Protein AF-A0A0E9QBS5-F1 (afdb_monomer_lite)

InterPro domains:
  IPR005798 Cytochrome b/b6, C-terminal [PF00032] (24-94)
  IPR005798 Cytochrome b/b6, C-terminal [PS51003] (1-85)
  IPR027387 Cytochrome b/b6-like domain superfamily [G3DSA:1.20.810.10] (1-126)
  IPR036150 Cytochrome b/b6, C-terminal domain superfamily [SSF81648] (4-94)

Radius of gyration: 19.48 Å; chains: 1; bounding box: 53×37×56 Å

Organism: Anguilla anguilla (NCBI:txid7936)

Sequence (136 aa):
MLTALTMLALFYPNLLGDPDNFTPANPIVTPPHIKPEWYFLFAYAILRSIPNKLGGVLALLSSILVLIVVPILHTSKQRGLTFRPSLPTTILNFSSRYTSTNMNRRNTSRTSVHYHRPSSISTLFFPIPSAKPLVG

Structure (mmCIF, N/CA/C/O backbone):
data_AF-A0A0E9QBS5-F1
#
_entry.id   AF-A0A0E9QBS5-F1
#
loop_
_atom_site.group_PDB
_atom_site.id
_atom_site.type_symbol
_atom_site.label_atom_id
_atom_site.label_alt_id
_atom_site.label_comp_id
_atom_site.label_asym_id
_atom_site.label_entity_id
_atom_site.label_seq_id
_atom_site.pdbx_PDB_ins_code
_atom_site.Cartn_x
_atom_site.Cartn_y
_atom_site.Cartn_z
_atom_site.occupancy
_atom_site.B_iso_or_equiv
_atom_site.auth_seq_id
_atom_site.auth_comp_id
_atom_site.auth_asym_id
_atom_site.auth_atom_id
_atom_site.pdbx_PDB_model_num
ATOM 1 N N . MET A 1 1 ? 17.157 -3.392 13.776 1.00 75.50 1 MET A N 1
ATOM 2 C CA . MET A 1 1 ? 16.594 -3.020 12.456 1.00 75.50 1 MET A CA 1
ATOM 3 C C . MET A 1 1 ? 17.642 -2.435 11.524 1.00 75.50 1 MET A C 1
ATOM 5 O O . MET A 1 1 ? 17.739 -2.925 10.411 1.00 75.50 1 MET A O 1
ATOM 9 N N . LEU A 1 2 ? 18.447 -1.456 11.955 1.00 88.00 2 LEU A N 1
ATOM 10 C CA . LEU A 1 2 ? 19.442 -0.818 11.081 1.00 88.00 2 LEU A CA 1
ATOM 11 C C . LEU A 1 2 ? 20.447 -1.813 10.470 1.00 88.00 2 LEU A C 1
ATOM 13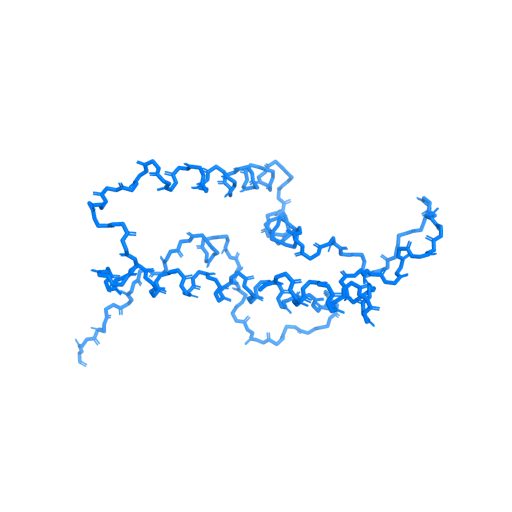 O O . LEU A 1 2 ? 20.673 -1.787 9.269 1.00 88.00 2 LEU A O 1
ATOM 17 N N . THR A 1 3 ? 20.941 -2.761 11.269 1.00 90.81 3 THR A N 1
ATOM 18 C CA . THR A 1 3 ? 21.855 -3.826 10.821 1.00 90.81 3 THR A CA 1
ATOM 19 C C . THR A 1 3 ? 21.271 -4.724 9.726 1.00 90.81 3 THR A C 1
ATOM 21 O O . THR A 1 3 ? 21.988 -5.164 8.837 1.00 90.81 3 THR A O 1
ATOM 24 N N . ALA A 1 4 ? 19.962 -4.984 9.748 1.00 89.31 4 ALA A N 1
ATOM 25 C CA . ALA A 1 4 ? 19.303 -5.785 8.719 1.00 89.31 4 ALA A CA 1
ATOM 26 C C . ALA A 1 4 ? 19.174 -5.013 7.395 1.00 89.31 4 ALA A C 1
ATOM 28 O O . ALA A 1 4 ? 19.395 -5.585 6.331 1.00 89.31 4 ALA A O 1
ATOM 29 N N . LEU A 1 5 ? 18.870 -3.710 7.456 1.00 88.75 5 LEU A N 1
ATOM 30 C CA . LEU A 1 5 ? 18.816 -2.856 6.265 1.00 88.75 5 LEU A CA 1
ATOM 31 C C . LEU A 1 5 ? 20.197 -2.711 5.618 1.00 88.75 5 LEU A C 1
ATOM 33 O O . LEU A 1 5 ? 20.301 -2.794 4.398 1.00 88.75 5 LEU A O 1
ATOM 37 N N . THR A 1 6 ? 21.257 -2.544 6.415 1.00 91.44 6 THR A N 1
ATOM 38 C CA . THR A 1 6 ? 22.626 -2.452 5.886 1.00 91.44 6 THR A CA 1
ATOM 39 C C . THR A 1 6 ? 23.073 -3.763 5.245 1.00 91.44 6 THR A C 1
ATOM 41 O O . THR A 1 6 ? 23.688 -3.739 4.185 1.00 91.44 6 THR A O 1
ATOM 44 N N . MET A 1 7 ? 22.719 -4.911 5.833 1.00 93.06 7 MET A N 1
ATOM 45 C CA . MET A 1 7 ? 22.993 -6.220 5.228 1.00 93.06 7 MET A CA 1
ATOM 46 C C . MET A 1 7 ? 22.265 -6.389 3.888 1.00 93.06 7 MET A C 1
ATOM 48 O O . MET A 1 7 ? 22.872 -6.818 2.912 1.00 93.06 7 MET A O 1
ATOM 52 N N . LEU A 1 8 ? 20.987 -6.007 3.810 1.00 90.44 8 LEU A N 1
ATOM 53 C CA . LEU A 1 8 ? 20.220 -6.059 2.563 1.00 90.44 8 LEU A CA 1
ATOM 54 C C . LEU A 1 8 ? 20.829 -5.156 1.480 1.00 90.44 8 LEU A C 1
ATOM 56 O O . LEU A 1 8 ? 21.015 -5.603 0.354 1.00 90.44 8 LEU A O 1
ATOM 60 N N . ALA A 1 9 ? 21.179 -3.916 1.829 1.00 89.38 9 ALA A N 1
ATOM 61 C CA . ALA A 1 9 ? 21.739 -2.952 0.886 1.00 89.38 9 ALA A CA 1
ATOM 62 C C . ALA A 1 9 ? 23.111 -3.378 0.333 1.00 89.38 9 ALA A C 1
ATOM 64 O O . ALA A 1 9 ? 23.397 -3.125 -0.834 1.00 89.38 9 ALA A O 1
ATOM 65 N N . LEU A 1 10 ? 23.948 -4.023 1.153 1.00 92.25 10 LEU A N 1
ATOM 66 C CA . LEU A 1 10 ? 25.307 -4.411 0.765 1.00 92.25 10 LEU A CA 1
ATOM 67 C C . LEU A 1 10 ? 25.370 -5.775 0.066 1.00 92.25 10 LEU A C 1
ATOM 69 O O . LEU A 1 10 ? 26.101 -5.919 -0.909 1.00 92.25 10 LEU A O 1
ATOM 73 N N . PHE A 1 11 ? 24.621 -6.772 0.544 1.00 91.38 11 PHE A N 1
ATOM 74 C CA . PHE A 1 11 ? 24.693 -8.135 0.003 1.00 91.38 11 PHE A CA 1
ATOM 75 C C . PHE A 1 11 ? 23.659 -8.411 -1.095 1.00 91.38 11 PHE A C 1
ATOM 77 O O . PHE A 1 11 ? 23.916 -9.228 -1.975 1.00 91.38 11 PHE A O 1
ATOM 84 N N . TYR A 1 12 ? 22.500 -7.744 -1.069 1.00 89.81 12 TYR A N 1
ATOM 85 C CA . TYR A 1 12 ? 21.387 -8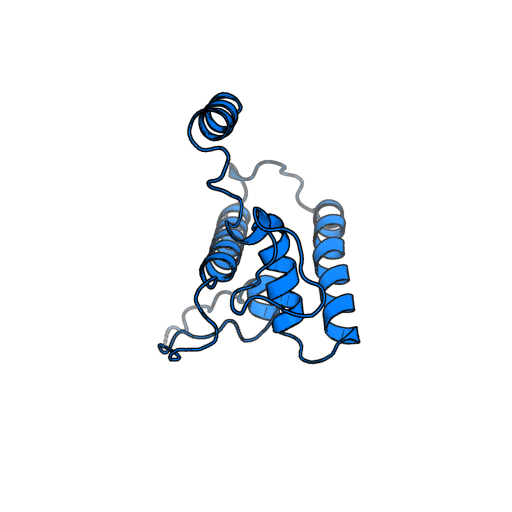.020 -1.984 1.00 89.81 12 TYR A CA 1
ATOM 86 C C . TYR A 1 12 ? 20.629 -6.741 -2.401 1.00 89.81 12 TYR A C 1
ATOM 88 O O . TYR A 1 12 ? 19.415 -6.645 -2.184 1.00 89.81 12 TYR A O 1
ATOM 96 N N . PRO A 1 13 ? 21.299 -5.762 -3.043 1.00 86.12 13 PRO A N 1
ATOM 97 C CA . PRO A 1 13 ? 20.701 -4.457 -3.352 1.00 86.12 13 PRO A CA 1
ATOM 98 C C . PRO A 1 13 ? 19.475 -4.550 -4.273 1.00 86.12 13 PRO A C 1
ATOM 100 O O . PRO A 1 13 ? 18.532 -3.777 -4.136 1.00 86.12 13 PRO A O 1
ATOM 103 N N . ASN A 1 14 ? 19.451 -5.536 -5.174 1.00 87.94 14 ASN A N 1
ATOM 104 C CA . ASN A 1 14 ? 18.408 -5.679 -6.194 1.00 87.94 14 ASN A CA 1
ATOM 105 C C . ASN A 1 14 ? 17.279 -6.639 -5.794 1.00 87.94 14 ASN A C 1
ATOM 107 O O . ASN A 1 14 ? 16.392 -6.896 -6.598 1.00 87.94 14 ASN A O 1
ATOM 111 N N . LEU A 1 15 ? 17.280 -7.179 -4.569 1.00 84.94 15 LEU A N 1
ATOM 112 C CA . LEU A 1 15 ? 16.286 -8.178 -4.148 1.00 84.94 15 LEU A CA 1
ATOM 113 C C . LEU A 1 15 ? 14.854 -7.624 -4.095 1.00 84.94 15 LEU A C 1
ATOM 115 O O . LEU A 1 15 ? 13.891 -8.371 -4.262 1.00 84.94 15 LEU A O 1
ATOM 119 N N . LEU A 1 16 ? 14.713 -6.322 -3.838 1.00 83.00 16 LEU A N 1
ATOM 120 C CA . LEU A 1 16 ? 13.416 -5.648 -3.764 1.00 83.00 16 LEU A CA 1
ATOM 121 C C . LEU A 1 16 ? 12.976 -5.011 -5.090 1.00 83.00 16 LEU A C 1
ATOM 123 O O . LEU A 1 16 ? 11.804 -4.657 -5.196 1.00 83.00 16 LEU A O 1
ATOM 127 N N . GLY A 1 17 ? 13.882 -4.877 -6.063 1.00 81.12 17 GLY A N 1
ATOM 128 C CA . GLY A 1 17 ? 13.608 -4.274 -7.368 1.00 81.12 17 GLY A CA 1
ATOM 129 C C . GLY A 1 17 ? 13.234 -5.313 -8.422 1.00 81.12 17 GLY A C 1
ATOM 130 O O . GLY A 1 17 ? 13.553 -6.496 -8.293 1.00 81.12 17 GLY A O 1
ATOM 131 N N . ASP A 1 18 ? 12.557 -4.875 -9.480 1.00 83.56 18 ASP A N 1
ATOM 132 C CA . ASP A 1 18 ? 12.249 -5.734 -10.622 1.00 83.56 18 ASP A CA 1
ATOM 133 C C . ASP A 1 18 ? 13.352 -5.640 -11.699 1.00 83.56 18 ASP A C 1
ATOM 135 O O . ASP A 1 18 ? 13.820 -4.542 -12.013 1.00 83.56 18 ASP A O 1
ATOM 139 N N . PRO A 1 19 ? 13.780 -6.775 -12.289 1.00 82.06 19 PRO A N 1
ATOM 140 C CA . PRO A 1 19 ? 14.874 -6.804 -13.262 1.00 82.06 19 PRO A CA 1
ATOM 141 C C . PRO A 1 19 ? 14.556 -6.039 -14.556 1.00 82.06 19 PRO A C 1
ATOM 143 O O . PRO A 1 19 ? 15.469 -5.540 -15.213 1.00 82.06 19 PRO A O 1
ATOM 146 N N . ASP A 1 20 ? 13.273 -5.891 -14.896 1.00 80.69 20 ASP A N 1
ATOM 147 C CA . ASP A 1 20 ? 12.818 -5.165 -16.088 1.00 80.69 20 ASP A CA 1
ATOM 148 C C . ASP A 1 20 ? 13.211 -3.671 -16.046 1.00 80.69 20 ASP A C 1
ATOM 150 O O . ASP A 1 20 ? 13.420 -3.056 -17.094 1.00 80.69 20 ASP A O 1
ATOM 154 N N . ASN A 1 21 ? 13.415 -3.104 -14.848 1.00 85.00 21 ASN A N 1
ATOM 155 C CA . ASN A 1 21 ? 13.803 -1.702 -14.653 1.00 85.00 21 ASN A CA 1
ATOM 156 C C . ASN A 1 21 ? 15.261 -1.399 -15.054 1.00 85.00 21 ASN A C 1
ATOM 158 O O . ASN A 1 21 ? 15.633 -0.229 -15.131 1.00 85.00 21 ASN A O 1
ATOM 162 N N . PHE A 1 22 ? 16.095 -2.417 -15.308 1.00 85.06 22 PHE A N 1
ATOM 163 C CA . PHE A 1 22 ? 17.476 -2.219 -15.775 1.00 85.06 22 PHE A CA 1
ATOM 164 C C . PHE A 1 22 ? 17.583 -2.023 -17.293 1.00 85.06 22 PHE A C 1
ATOM 166 O O . PHE A 1 22 ? 18.664 -1.720 -17.798 1.00 85.06 22 PHE A O 1
ATOM 173 N N . THR A 1 23 ? 16.481 -2.183 -18.028 1.00 85.19 23 THR A N 1
ATOM 174 C CA . THR A 1 23 ? 16.424 -1.906 -19.467 1.00 85.19 23 THR A CA 1
ATOM 175 C C . THR A 1 23 ? 15.875 -0.499 -19.729 1.00 85.19 23 THR A C 1
ATOM 177 O O . THR A 1 23 ? 14.994 -0.044 -18.996 1.00 85.19 23 THR A O 1
ATOM 180 N N . PRO A 1 24 ? 16.377 0.232 -20.745 1.00 84.38 24 PRO A N 1
ATOM 181 C CA . PRO A 1 24 ? 15.838 1.545 -21.081 1.00 84.38 24 PRO A CA 1
ATOM 182 C C . PRO A 1 24 ? 14.372 1.428 -21.515 1.00 84.38 24 PRO A C 1
ATOM 184 O O . PRO A 1 24 ? 13.999 0.527 -22.267 1.00 84.38 24 PRO A O 1
ATOM 187 N N . ALA A 1 25 ? 13.540 2.357 -21.045 1.00 85.25 25 ALA A N 1
ATOM 188 C CA . ALA A 1 25 ? 12.105 2.326 -21.290 1.00 85.25 25 ALA A CA 1
ATOM 189 C C . ALA A 1 25 ? 11.775 2.478 -22.785 1.00 85.25 25 ALA A C 1
ATOM 191 O O . ALA A 1 25 ? 12.235 3.412 -23.444 1.00 85.25 25 ALA A O 1
ATOM 192 N N . ASN A 1 26 ? 10.918 1.593 -23.300 1.00 88.75 26 ASN A N 1
ATOM 193 C CA . ASN A 1 26 ? 10.350 1.698 -24.640 1.00 88.75 26 ASN A CA 1
ATOM 194 C C . ASN A 1 26 ? 8.877 2.146 -24.543 1.00 88.75 26 ASN A C 1
ATOM 196 O O . ASN A 1 26 ? 8.054 1.378 -24.049 1.00 88.75 26 ASN A O 1
ATOM 200 N N . PRO A 1 27 ? 8.503 3.345 -25.027 1.00 83.94 27 PRO A N 1
ATOM 201 C CA . PRO A 1 27 ? 7.131 3.846 -24.908 1.00 83.94 27 PRO A CA 1
ATOM 202 C C . PRO A 1 27 ? 6.103 3.069 -25.752 1.00 83.94 27 PRO A C 1
ATOM 204 O O . PRO A 1 27 ? 4.905 3.235 -25.541 1.00 83.94 27 PRO A O 1
ATOM 207 N N . ILE A 1 28 ? 6.545 2.234 -26.699 1.00 84.88 28 ILE A N 1
ATOM 208 C CA . ILE A 1 28 ? 5.675 1.483 -27.622 1.00 84.88 28 ILE A CA 1
ATOM 209 C C . ILE A 1 28 ? 5.404 0.057 -27.109 1.00 84.88 28 ILE A C 1
ATOM 211 O O . ILE A 1 28 ? 4.456 -0.592 -27.551 1.00 84.88 28 ILE A O 1
ATOM 215 N N . VAL A 1 29 ? 6.202 -0.443 -26.159 1.00 82.00 29 VAL A N 1
ATOM 216 C CA . VAL A 1 29 ? 6.117 -1.827 -25.674 1.00 82.00 29 VAL A CA 1
ATOM 217 C C . VAL A 1 29 ? 5.962 -1.849 -24.160 1.00 82.00 29 VAL A C 1
ATOM 219 O O . VAL A 1 29 ? 6.836 -1.403 -23.424 1.00 82.00 29 VAL A O 1
ATOM 222 N N . THR A 1 30 ? 4.864 -2.432 -23.688 1.00 82.62 30 THR A N 1
ATOM 223 C CA . THR A 1 30 ? 4.639 -2.708 -22.268 1.00 82.62 30 THR A CA 1
ATOM 224 C C . THR A 1 30 ? 5.009 -4.162 -21.950 1.00 82.62 30 THR A C 1
ATOM 226 O O . THR A 1 30 ? 4.473 -5.080 -22.576 1.00 82.62 30 THR A O 1
ATOM 229 N N . PRO A 1 31 ? 5.916 -4.420 -20.986 1.00 80.62 31 PRO A N 1
ATOM 230 C CA . PRO A 1 31 ? 6.183 -5.780 -20.530 1.00 80.62 31 PRO A CA 1
ATOM 231 C C . PRO A 1 31 ? 4.913 -6.506 -20.025 1.00 80.62 31 PRO A C 1
ATOM 233 O O . PRO A 1 31 ? 4.031 -5.895 -19.418 1.00 80.62 31 PRO A O 1
ATOM 236 N N . PRO A 1 32 ? 4.793 -7.830 -20.223 1.00 74.56 32 PRO A N 1
ATOM 237 C CA . PRO A 1 32 ? 3.585 -8.583 -19.867 1.00 74.56 32 PRO A CA 1
ATOM 238 C C . PRO A 1 32 ? 3.363 -8.765 -18.352 1.00 74.56 32 PRO A C 1
ATOM 240 O O . PRO A 1 32 ? 2.242 -9.049 -17.929 1.00 74.56 32 PRO A O 1
ATOM 243 N N . HIS A 1 33 ? 4.401 -8.608 -17.523 1.00 75.81 33 HIS A N 1
ATOM 244 C CA . HIS A 1 33 ? 4.356 -8.853 -16.073 1.00 75.81 33 HIS A CA 1
ATOM 245 C C . HIS A 1 33 ? 4.532 -7.584 -15.213 1.00 75.81 33 HIS A C 1
ATOM 247 O O . HIS A 1 33 ? 4.897 -7.690 -14.041 1.00 75.81 33 HIS A O 1
ATOM 253 N N . ILE A 1 34 ? 4.230 -6.396 -15.760 1.00 78.94 34 ILE A N 1
ATOM 254 C CA . ILE A 1 34 ? 4.356 -5.118 -15.038 1.00 78.94 34 ILE A CA 1
ATOM 255 C C . ILE A 1 34 ? 3.487 -5.130 -13.781 1.00 78.94 34 ILE A C 1
ATOM 257 O O . ILE A 1 34 ? 2.261 -5.272 -13.820 1.00 78.94 34 ILE A O 1
ATOM 261 N N . LYS A 1 35 ? 4.146 -4.914 -12.654 1.00 79.12 35 LYS A N 1
ATOM 262 C CA . LYS A 1 35 ? 3.556 -4.735 -11.334 1.00 79.12 35 LYS A CA 1
ATOM 263 C C . LYS A 1 35 ? 4.234 -3.524 -10.702 1.00 79.12 35 LYS A C 1
ATOM 265 O O . LYS A 1 35 ? 5.395 -3.260 -11.007 1.00 79.12 35 LYS A O 1
ATOM 270 N N . PRO A 1 36 ? 3.532 -2.770 -9.851 1.00 85.31 36 PRO A N 1
ATOM 271 C CA . PRO A 1 36 ? 4.183 -1.692 -9.141 1.00 85.31 36 PRO A CA 1
ATOM 272 C C . PRO A 1 36 ? 5.104 -2.258 -8.059 1.00 85.31 36 PRO A C 1
ATOM 274 O O . PRO A 1 36 ? 5.025 -3.434 -7.680 1.00 85.31 36 PRO A O 1
ATOM 277 N N . GLU A 1 37 ? 5.937 -1.372 -7.532 1.00 86.25 37 GLU A N 1
ATOM 278 C CA . GLU A 1 37 ? 6.800 -1.651 -6.396 1.00 86.25 37 GLU A CA 1
ATOM 279 C C . GLU A 1 37 ? 6.032 -2.226 -5.198 1.00 86.25 37 GLU A C 1
ATOM 281 O O . GLU A 1 37 ? 4.836 -1.980 -4.997 1.00 86.25 37 GLU A O 1
ATOM 286 N N . TRP A 1 38 ? 6.740 -2.994 -4.372 1.00 82.06 38 TRP A N 1
ATOM 287 C CA . TRP A 1 38 ? 6.161 -3.801 -3.294 1.00 82.06 38 TRP A CA 1
ATOM 288 C C . TRP A 1 38 ? 5.323 -2.990 -2.291 1.00 82.06 38 TRP A C 1
ATOM 290 O O . TRP A 1 38 ? 4.311 -3.480 -1.794 1.00 82.06 38 TRP A O 1
ATOM 300 N N . TYR A 1 39 ? 5.694 -1.737 -2.031 1.00 84.69 39 TYR A N 1
ATOM 301 C CA . TYR A 1 39 ? 4.971 -0.834 -1.130 1.00 84.69 39 TYR A CA 1
ATOM 302 C C . TYR A 1 39 ? 3.689 -0.247 -1.744 1.00 84.69 39 TYR A C 1
ATOM 304 O O . TYR A 1 39 ? 2.814 0.193 -1.003 1.00 84.69 39 TYR A O 1
ATOM 312 N N . PHE A 1 40 ? 3.525 -0.285 -3.070 1.00 85.38 40 PHE A N 1
ATOM 313 C CA . PHE A 1 40 ? 2.319 0.172 -3.777 1.00 85.38 40 PHE A CA 1
ATOM 314 C C . PHE A 1 40 ? 1.335 -0.954 -4.121 1.00 85.38 40 PHE A C 1
ATOM 316 O O . PHE A 1 40 ? 0.249 -0.696 -4.648 1.00 85.38 40 PHE A O 1
ATOM 323 N N . LEU A 1 41 ? 1.668 -2.206 -3.805 1.00 81.94 41 LEU A N 1
ATOM 324 C CA . LEU A 1 41 ? 0.812 -3.355 -4.106 1.00 81.94 41 LEU A CA 1
ATOM 325 C C . LEU A 1 41 ? -0.576 -3.265 -3.451 1.00 81.94 41 LEU A C 1
ATOM 327 O O . LEU A 1 41 ? -1.552 -3.713 -4.052 1.00 81.94 41 LEU A O 1
ATOM 331 N N . PHE A 1 42 ? -0.707 -2.636 -2.277 1.00 82.00 42 PHE A N 1
ATOM 332 C CA . PHE A 1 42 ? -2.018 -2.434 -1.646 1.00 82.00 42 PHE A CA 1
ATOM 333 C C . PHE A 1 42 ? -2.930 -1.528 -2.484 1.00 82.00 42 PHE A C 1
ATOM 335 O O . PHE A 1 42 ? -4.100 -1.845 -2.692 1.00 82.00 42 PHE A O 1
ATOM 342 N N . ALA A 1 43 ? -2.386 -0.429 -3.013 1.00 84.69 43 ALA A N 1
ATOM 343 C CA . ALA A 1 43 ? -3.115 0.510 -3.853 1.00 84.69 43 ALA A CA 1
ATOM 344 C C . ALA A 1 43 ? -3.534 -0.165 -5.165 1.00 84.69 43 ALA A C 1
ATOM 346 O O . ALA A 1 43 ? -4.691 -0.073 -5.572 1.00 84.69 43 ALA A O 1
ATOM 347 N N . TYR A 1 44 ? -2.622 -0.922 -5.782 1.00 84.12 44 TYR A N 1
ATOM 348 C CA . TYR A 1 44 ? -2.913 -1.711 -6.979 1.00 84.12 44 TYR A CA 1
ATOM 349 C C . TYR A 1 44 ? -4.014 -2.751 -6.751 1.00 84.12 44 TYR A C 1
ATOM 351 O O . TYR A 1 44 ? -4.904 -2.897 -7.590 1.00 84.12 44 TYR A O 1
ATOM 359 N N . ALA A 1 45 ? -4.000 -3.435 -5.605 1.00 78.81 45 ALA A N 1
ATOM 360 C CA . ALA A 1 45 ? -5.046 -4.385 -5.244 1.00 78.81 45 ALA A CA 1
ATOM 361 C C . ALA A 1 45 ? -6.418 -3.702 -5.110 1.00 78.81 45 ALA A C 1
ATOM 363 O O . ALA A 1 45 ? -7.408 -4.231 -5.620 1.00 78.81 45 ALA A O 1
ATOM 364 N N . ILE A 1 46 ? -6.486 -2.517 -4.490 1.00 80.44 46 ILE A N 1
ATOM 365 C CA . ILE A 1 46 ? -7.730 -1.735 -4.378 1.00 80.44 46 ILE A CA 1
ATOM 366 C C . ILE A 1 46 ? -8.223 -1.306 -5.766 1.00 80.44 46 ILE A C 1
ATOM 368 O O . ILE A 1 46 ? -9.386 -1.538 -6.097 1.00 80.44 46 ILE A O 1
ATOM 372 N N . LEU A 1 47 ? -7.339 -0.757 -6.606 1.00 80.75 47 LEU A N 1
ATOM 373 C CA . LEU A 1 47 ? -7.691 -0.293 -7.953 1.00 80.75 47 LEU A CA 1
ATOM 374 C C . LEU A 1 47 ? -8.159 -1.433 -8.864 1.00 80.75 47 LEU A C 1
ATOM 376 O O . LEU A 1 47 ? -9.120 -1.261 -9.606 1.00 80.75 47 LEU A O 1
ATOM 380 N N . ARG A 1 48 ? -7.528 -2.610 -8.798 1.00 78.88 48 ARG A N 1
ATOM 381 C CA . ARG A 1 48 ? -7.930 -3.778 -9.600 1.00 78.88 48 ARG A CA 1
ATOM 382 C C . ARG A 1 48 ? -9.232 -4.422 -9.113 1.00 78.88 48 ARG A C 1
ATOM 384 O O . ARG A 1 48 ? -9.891 -5.121 -9.880 1.00 78.88 48 ARG A O 1
ATOM 391 N N . SER A 1 49 ? -9.598 -4.208 -7.852 1.00 77.44 49 SER A N 1
ATOM 392 C CA . SER A 1 49 ? -10.820 -4.769 -7.267 1.00 77.44 49 SER A CA 1
ATOM 393 C C . SER A 1 49 ? -12.079 -3.983 -7.647 1.00 77.44 49 SER A C 1
ATOM 395 O O . SER A 1 49 ? -13.176 -4.529 -7.539 1.00 77.44 49 SER A O 1
ATOM 397 N N . ILE A 1 50 ? -11.945 -2.727 -8.098 1.00 78.94 50 ILE A N 1
ATOM 398 C CA . ILE A 1 50 ? -13.070 -1.872 -8.500 1.00 78.94 50 ILE A CA 1
ATOM 399 C C . ILE A 1 50 ? -12.997 -1.621 -10.009 1.00 78.94 50 ILE A C 1
ATOM 401 O O . ILE A 1 50 ? -12.100 -0.916 -10.460 1.00 78.94 50 ILE A O 1
ATOM 405 N N . PRO A 1 51 ? -13.954 -2.119 -10.810 1.00 77.56 51 PRO A N 1
ATOM 406 C CA . PRO A 1 51 ? -13.938 -1.916 -12.262 1.00 77.56 51 PRO A CA 1
ATOM 407 C C . PRO A 1 51 ? -14.224 -0.459 -12.681 1.00 77.56 51 PRO A C 1
ATOM 409 O O . PRO A 1 51 ? -14.083 -0.113 -13.849 1.00 77.56 51 PRO A O 1
ATOM 412 N N . ASN A 1 52 ? -14.632 0.408 -11.746 1.00 85.50 52 ASN A N 1
ATOM 413 C CA . ASN A 1 52 ? -14.898 1.828 -11.977 1.00 85.50 52 ASN A CA 1
ATOM 414 C C . ASN A 1 52 ? -13.666 2.696 -11.657 1.00 85.50 52 ASN A C 1
ATOM 416 O O . ASN A 1 52 ? -13.143 2.660 -10.542 1.00 85.50 52 ASN A O 1
ATOM 420 N N . LYS A 1 53 ? -13.272 3.551 -12.611 1.00 82.56 53 LYS A N 1
ATOM 421 C CA . LYS A 1 53 ? -12.114 4.451 -12.501 1.00 82.56 53 LYS A CA 1
ATOM 422 C C . LYS A 1 53 ? -12.249 5.484 -11.373 1.00 82.56 53 LYS A C 1
ATOM 424 O O . LYS A 1 53 ? -11.292 5.699 -10.637 1.00 82.56 53 LYS A O 1
ATOM 429 N N . LEU A 1 54 ? -13.425 6.092 -11.206 1.00 87.38 54 LEU A N 1
ATOM 430 C CA . LEU A 1 54 ? -13.685 7.062 -10.132 1.00 87.38 54 LEU A CA 1
ATOM 431 C C . LEU A 1 54 ? -13.809 6.365 -8.774 1.00 87.38 54 LEU A C 1
ATOM 433 O O . LEU A 1 54 ? -13.231 6.817 -7.788 1.00 87.38 54 LEU A O 1
ATOM 437 N N . GLY A 1 55 ? -14.503 5.223 -8.736 1.00 86.19 55 GLY A N 1
ATOM 438 C CA . GLY A 1 55 ? -14.670 4.433 -7.513 1.00 86.19 55 GLY A CA 1
ATOM 439 C C . GLY A 1 55 ? -13.340 3.925 -6.947 1.00 86.19 55 GLY A C 1
ATOM 440 O O . GLY A 1 55 ? -13.120 4.006 -5.741 1.00 86.19 55 GLY A O 1
ATOM 441 N N . GLY A 1 56 ? -12.429 3.468 -7.815 1.00 84.19 56 GLY A N 1
ATOM 442 C CA . GLY A 1 56 ? -11.081 3.034 -7.430 1.00 84.19 56 GLY A CA 1
ATOM 443 C C . GLY A 1 56 ? -10.261 4.136 -6.761 1.00 84.19 56 GLY A C 1
ATOM 444 O O . GLY A 1 56 ? -9.655 3.907 -5.715 1.00 84.19 56 GLY A O 1
ATOM 445 N N . VAL A 1 57 ? -10.284 5.348 -7.323 1.00 88.25 57 VAL A N 1
ATOM 446 C CA . VAL A 1 57 ? -9.560 6.502 -6.763 1.00 88.25 57 VAL A CA 1
ATOM 447 C C . VAL A 1 57 ? -10.156 6.926 -5.420 1.00 88.25 57 VAL A C 1
ATOM 449 O O . VAL A 1 57 ? -9.411 7.146 -4.466 1.00 88.25 57 VAL A O 1
ATOM 452 N N . LEU A 1 58 ? -11.486 6.977 -5.303 1.00 88.31 58 LEU A N 1
ATOM 453 C CA . LEU A 1 58 ? -12.151 7.307 -4.039 1.00 88.31 58 LEU A CA 1
ATOM 454 C C . LEU A 1 58 ? -11.851 6.278 -2.941 1.00 88.31 58 LEU A C 1
ATOM 456 O O . LEU A 1 58 ? -11.587 6.663 -1.804 1.00 88.31 58 LEU A O 1
ATOM 460 N N . ALA A 1 59 ? -11.822 4.986 -3.277 1.00 84.81 59 ALA A N 1
ATOM 461 C CA . ALA A 1 59 ? -11.471 3.929 -2.330 1.00 84.81 59 ALA A CA 1
ATOM 462 C C . ALA A 1 59 ? -10.000 3.999 -1.882 1.00 84.81 59 ALA A C 1
ATOM 464 O O . ALA A 1 59 ? -9.681 3.731 -0.720 1.00 84.81 59 ALA A O 1
ATOM 465 N N . LEU A 1 60 ? -9.094 4.389 -2.783 1.00 86.81 60 LEU A N 1
ATOM 466 C CA . LEU A 1 60 ? -7.693 4.628 -2.438 1.00 86.81 60 LEU A CA 1
ATOM 467 C 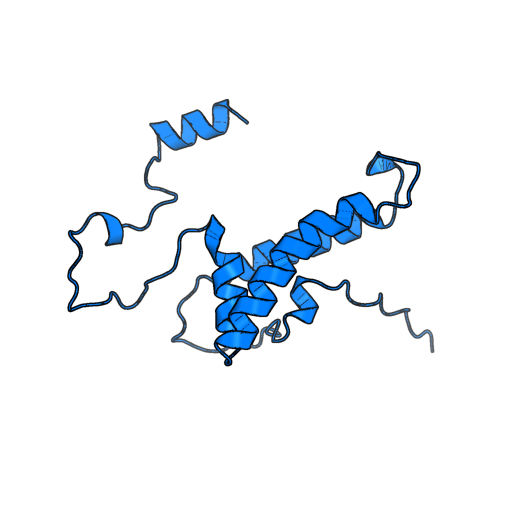C . LEU A 1 60 ? -7.558 5.809 -1.469 1.00 86.81 60 LEU A C 1
ATOM 469 O O . LEU A 1 60 ? -6.870 5.692 -0.455 1.00 86.81 60 LEU A O 1
ATOM 473 N N . LEU A 1 61 ? -8.257 6.917 -1.732 1.00 89.62 61 LEU A N 1
ATOM 474 C CA . LEU A 1 61 ? -8.277 8.067 -0.826 1.00 89.62 61 LEU A CA 1
ATOM 475 C C . LEU A 1 61 ? -8.869 7.694 0.537 1.00 89.62 61 LEU A C 1
ATOM 477 O O . LEU A 1 61 ? -8.286 8.031 1.569 1.00 89.62 61 LEU A O 1
ATOM 481 N N . SER A 1 62 ? -9.970 6.934 0.565 1.00 84.62 62 SER A N 1
ATOM 482 C CA . SER A 1 62 ? -10.565 6.485 1.826 1.00 84.62 62 SER A CA 1
ATOM 483 C C . SER A 1 62 ? -9.630 5.564 2.611 1.00 84.62 62 SER A C 1
ATOM 485 O O . SER A 1 62 ? -9.578 5.661 3.833 1.00 84.62 62 SER A O 1
ATOM 487 N N . SER A 1 63 ? -8.850 4.707 1.938 1.00 83.88 63 SER A N 1
ATOM 488 C CA . SER A 1 63 ? -7.864 3.834 2.593 1.00 83.88 63 SER A CA 1
ATOM 489 C C . SER A 1 63 ? -6.833 4.626 3.397 1.00 83.88 63 SER A C 1
ATOM 491 O O . SER A 1 63 ? -6.454 4.206 4.489 1.00 83.88 63 SER A O 1
ATOM 493 N N . ILE A 1 64 ? -6.361 5.750 2.859 1.00 87.12 64 ILE A N 1
ATOM 494 C CA . ILE A 1 64 ? -5.387 6.614 3.537 1.00 87.12 64 ILE A CA 1
ATOM 495 C C . ILE A 1 64 ? -6.087 7.423 4.634 1.00 87.12 64 ILE A C 1
ATOM 497 O O . ILE A 1 64 ? -5.567 7.548 5.742 1.00 87.12 64 ILE A O 1
ATOM 501 N N . LEU A 1 65 ? -7.297 7.919 4.361 1.00 86.81 65 LEU A N 1
ATOM 502 C CA . LEU A 1 65 ? -8.080 8.694 5.322 1.00 86.81 65 LEU A CA 1
ATOM 503 C C . LEU A 1 65 ? -8.391 7.893 6.594 1.00 86.81 65 LEU A C 1
ATOM 505 O O . LEU A 1 65 ? -8.296 8.431 7.695 1.00 86.81 65 LEU A O 1
ATOM 509 N N . VAL A 1 66 ? -8.693 6.597 6.468 1.00 84.12 66 VAL A N 1
ATOM 510 C CA . VAL A 1 66 ? -8.925 5.718 7.624 1.00 84.12 66 VAL A CA 1
ATOM 511 C C . VAL A 1 66 ? -7.703 5.676 8.550 1.00 84.12 66 VAL A C 1
ATOM 513 O O . VAL A 1 66 ? -7.888 5.751 9.762 1.00 84.12 66 VAL A O 1
ATOM 516 N N . LEU A 1 67 ? -6.465 5.652 8.030 1.00 83.25 67 LEU A N 1
ATOM 517 C CA . LEU A 1 67 ? -5.261 5.703 8.879 1.00 83.25 67 LEU A CA 1
ATOM 518 C C . LEU A 1 67 ? -5.194 6.981 9.729 1.00 83.25 67 LEU A C 1
ATOM 520 O O . LEU A 1 67 ? -4.736 6.925 10.868 1.00 83.25 67 LEU A O 1
ATOM 524 N N . ILE A 1 68 ? -5.653 8.112 9.189 1.00 85.69 68 ILE A N 1
ATOM 525 C CA . ILE A 1 68 ? -5.654 9.412 9.878 1.00 85.69 68 ILE A CA 1
ATOM 526 C C . ILE A 1 68 ? -6.774 9.476 10.925 1.00 85.69 68 ILE A C 1
ATOM 528 O O . ILE A 1 68 ? -6.597 10.049 11.998 1.00 85.69 68 ILE A O 1
ATOM 532 N N . VAL A 1 69 ? -7.922 8.859 10.643 1.00 83.50 69 VAL A N 1
ATOM 533 C CA . VAL A 1 69 ? -9.093 8.862 11.534 1.00 83.50 69 VAL A CA 1
ATOM 534 C C . VAL A 1 69 ? -8.913 7.916 12.732 1.00 83.50 69 VAL A C 1
ATOM 536 O O . VAL A 1 69 ? -9.379 8.218 13.831 1.00 83.50 69 VAL A O 1
ATOM 539 N N . VAL A 1 70 ? -8.201 6.797 12.564 1.00 82.62 70 VAL A N 1
ATOM 540 C CA . VAL A 1 70 ? -7.945 5.799 13.624 1.00 82.62 70 VAL A CA 1
ATOM 541 C C . VAL A 1 70 ? -7.384 6.383 14.936 1.00 82.62 70 VAL A C 1
ATOM 543 O O . VAL A 1 70 ? -7.933 6.049 15.989 1.00 82.62 70 VAL A O 1
ATOM 546 N N . PRO A 1 71 ? -6.336 7.232 14.950 1.00 77.31 71 PRO A N 1
ATOM 547 C CA . PRO A 1 71 ? -5.831 7.818 16.193 1.00 77.31 71 PRO A CA 1
ATOM 548 C C . PRO A 1 71 ? -6.816 8.802 16.841 1.00 77.31 71 PRO A C 1
ATOM 550 O O . PRO A 1 71 ? -6.827 8.920 18.062 1.00 77.31 71 PRO A O 1
ATOM 553 N N . ILE A 1 72 ? -7.668 9.465 16.053 1.00 81.44 72 ILE A N 1
ATOM 554 C CA . ILE A 1 72 ? -8.664 10.432 16.546 1.00 81.44 72 ILE A CA 1
ATOM 555 C C . ILE A 1 72 ? -9.836 9.705 17.221 1.00 81.44 72 ILE A C 1
ATOM 557 O O . ILE A 1 72 ? -10.323 10.133 18.263 1.00 81.44 72 ILE A O 1
ATOM 561 N N . LEU A 1 73 ? -10.257 8.564 16.667 1.00 78.56 73 LEU A N 1
ATOM 562 C CA . LEU A 1 73 ? -11.310 7.717 17.239 1.00 78.56 73 LEU A CA 1
ATOM 563 C C . LEU A 1 73 ? -10.818 6.818 18.384 1.00 78.56 73 LEU A C 1
ATOM 565 O O . LEU A 1 73 ? -11.575 5.982 18.885 1.00 78.56 73 LEU A O 1
ATOM 569 N N . HIS A 1 74 ? -9.560 6.946 18.811 1.00 78.75 74 HIS A N 1
ATOM 570 C CA . HIS A 1 74 ? -9.022 6.146 19.903 1.00 78.75 74 HIS A CA 1
ATOM 571 C C . HIS A 1 74 ? -9.618 6.575 21.254 1.00 78.75 74 HIS A C 1
ATOM 573 O O . HIS A 1 74 ? -9.073 7.411 21.966 1.00 78.75 74 HIS A O 1
ATOM 579 N N . THR A 1 75 ? -10.735 5.957 21.637 1.00 73.62 75 THR A N 1
ATOM 580 C CA . THR A 1 75 ? -11.451 6.225 22.900 1.00 73.62 75 THR A CA 1
ATOM 581 C C . THR A 1 75 ? -10.867 5.500 24.121 1.00 73.62 75 THR A C 1
ATOM 583 O O . THR A 1 75 ? -11.317 5.708 25.247 1.00 73.62 75 THR A O 1
ATOM 586 N N . SER A 1 76 ? -9.864 4.634 23.934 1.00 70.94 76 SER A N 1
ATOM 587 C CA . SER A 1 76 ? -9.266 3.844 25.016 1.00 70.94 76 SER A CA 1
ATOM 588 C C . SER A 1 76 ? -8.255 4.662 25.821 1.00 70.94 76 SER A C 1
ATOM 590 O O . SER A 1 76 ? -7.309 5.219 25.275 1.00 70.94 76 SER A O 1
ATOM 592 N N . LYS A 1 77 ? -8.400 4.674 27.153 1.00 67.19 77 LYS A N 1
ATOM 593 C CA . LYS A 1 77 ? -7.437 5.322 28.067 1.00 67.19 77 LYS A CA 1
ATOM 594 C C . LYS A 1 77 ? -6.106 4.564 28.174 1.00 67.19 77 LYS A C 1
ATOM 596 O O . LYS A 1 77 ? -5.082 5.155 28.507 1.00 67.19 77 LYS A O 1
ATOM 601 N N . GLN A 1 78 ? -6.108 3.258 27.899 1.00 70.50 78 GLN A N 1
ATOM 602 C CA . GLN A 1 78 ? -4.908 2.421 27.923 1.00 70.50 78 GLN A CA 1
ATOM 603 C C . GLN A 1 78 ? -4.212 2.446 26.559 1.00 70.50 78 GLN A C 1
ATOM 605 O O . GLN A 1 78 ? -4.786 2.007 25.560 1.00 70.50 78 GLN A O 1
ATOM 610 N N . ARG A 1 79 ? -2.963 2.932 26.545 1.00 68.31 79 ARG A N 1
ATOM 611 C CA . ARG A 1 79 ? -2.120 3.057 25.340 1.00 68.31 79 ARG A CA 1
ATOM 612 C C . ARG A 1 79 ? -1.418 1.752 24.938 1.00 68.31 79 ARG A C 1
ATOM 614 O O . ARG A 1 79 ? -1.039 1.595 23.784 1.00 68.31 79 ARG A O 1
ATOM 621 N N . GLY A 1 80 ? -1.230 0.820 25.875 1.00 73.19 80 GLY A N 1
ATOM 622 C CA . GLY A 1 80 ? -0.514 -0.436 25.633 1.00 73.19 80 GLY A CA 1
ATOM 623 C C . GLY A 1 80 ? -1.380 -1.506 24.964 1.00 73.19 80 GLY A C 1
ATOM 624 O O . GLY A 1 80 ? -2.499 -1.769 25.402 1.00 73.19 80 GLY A O 1
ATOM 625 N N . LEU A 1 81 ? -0.830 -2.173 23.945 1.00 71.62 81 LEU A N 1
ATOM 626 C CA . LEU A 1 81 ? -1.452 -3.331 23.285 1.00 71.62 81 LEU A CA 1
ATOM 627 C C . LEU A 1 81 ? -1.585 -4.545 24.219 1.00 71.62 81 LEU A C 1
ATOM 629 O O . LEU A 1 81 ? -2.490 -5.353 24.043 1.00 71.62 81 LEU A O 1
ATOM 633 N N . THR A 1 82 ? -0.729 -4.641 25.238 1.00 72.50 82 THR A N 1
ATOM 634 C CA . THR A 1 82 ? -0.662 -5.763 26.187 1.00 72.50 82 THR A CA 1
ATOM 635 C C . THR A 1 82 ? -1.925 -5.922 27.037 1.00 72.50 82 THR A C 1
ATOM 637 O O . THR A 1 82 ? -2.286 -7.038 27.388 1.00 72.50 82 THR A O 1
ATOM 640 N N . PHE A 1 83 ? -2.629 -4.827 27.343 1.00 69.12 83 PHE A N 1
ATOM 641 C CA . PHE A 1 83 ? -3.783 -4.837 28.255 1.00 69.12 83 PHE A CA 1
ATOM 642 C C . PHE A 1 83 ? -5.142 -4.831 27.539 1.00 69.12 83 PHE A C 1
ATOM 644 O O . PHE A 1 83 ? -6.181 -4.709 28.183 1.00 69.12 83 PHE A O 1
ATOM 651 N N . ARG A 1 84 ? -5.161 -4.961 26.206 1.00 72.62 84 ARG A N 1
ATOM 652 C CA . ARG A 1 84 ? -6.390 -4.919 25.399 1.00 72.62 84 ARG A CA 1
ATOM 653 C C . ARG A 1 84 ? -6.584 -6.255 24.676 1.00 72.62 84 ARG A C 1
ATOM 655 O O . ARG A 1 84 ? -6.108 -6.366 23.558 1.00 72.62 84 ARG A O 1
ATOM 662 N N . PRO A 1 85 ? -7.292 -7.258 25.226 1.00 67.56 85 PRO A N 1
ATOM 663 C CA . PRO A 1 85 ? -7.317 -8.619 24.664 1.00 67.56 85 PRO A CA 1
ATOM 664 C C . PRO A 1 85 ? -7.856 -8.718 23.222 1.00 67.56 85 PRO A C 1
ATOM 666 O O . PRO A 1 85 ? -7.478 -9.620 22.480 1.00 67.56 85 PRO A O 1
ATOM 669 N N . SER A 1 86 ? -8.701 -7.779 22.786 1.00 75.12 86 SER A N 1
ATOM 670 C CA . SER A 1 86 ? -9.282 -7.772 21.436 1.00 75.12 86 SER A CA 1
ATOM 671 C C . SER A 1 86 ? -8.463 -7.015 20.381 1.00 75.12 86 SER A C 1
ATOM 673 O O . SER A 1 86 ? -8.650 -7.245 19.185 1.00 75.12 86 SER A O 1
ATOM 675 N N . LEU A 1 87 ? -7.564 -6.100 20.771 1.00 78.06 87 LEU A N 1
ATOM 676 C CA . LEU A 1 87 ? -6.880 -5.236 19.798 1.00 78.06 87 LEU A CA 1
ATOM 677 C C . LEU A 1 87 ? -5.701 -5.933 19.083 1.00 78.06 87 LEU A C 1
ATOM 679 O O . LEU A 1 87 ? -5.654 -5.860 17.856 1.00 78.06 87 LEU A O 1
ATOM 683 N N . PRO A 1 88 ? -4.780 -6.639 19.771 1.00 80.44 88 PRO A N 1
ATOM 684 C CA . PRO A 1 88 ? -3.674 -7.353 19.137 1.00 80.44 88 PRO A CA 1
ATOM 685 C C . PRO A 1 88 ? -4.149 -8.407 18.140 1.00 80.44 88 PRO A C 1
ATOM 687 O O . PRO A 1 88 ? -3.610 -8.490 17.043 1.00 80.44 88 PRO A O 1
ATOM 690 N N . THR A 1 89 ? -5.191 -9.170 18.480 1.00 76.25 89 THR A N 1
ATOM 691 C CA . THR A 1 89 ? -5.780 -10.180 17.586 1.00 76.25 89 THR A CA 1
ATOM 692 C C . THR A 1 89 ? -6.391 -9.538 16.344 1.00 76.25 89 THR A C 1
ATOM 694 O O . THR A 1 89 ? -6.179 -10.020 15.234 1.00 76.25 89 THR A O 1
ATOM 697 N N . THR A 1 90 ? -7.073 -8.400 16.497 1.00 77.75 90 THR A N 1
ATOM 698 C CA . THR A 1 90 ? -7.607 -7.633 15.361 1.00 77.75 90 THR A CA 1
ATOM 699 C C . THR A 1 90 ? -6.487 -7.099 14.460 1.00 77.75 90 THR A C 1
ATOM 701 O O . THR A 1 90 ? -6.576 -7.229 13.240 1.00 77.75 90 THR A O 1
ATOM 704 N N . ILE A 1 91 ? -5.405 -6.564 15.038 1.00 79.31 91 ILE A N 1
ATOM 705 C CA . ILE A 1 91 ? -4.246 -6.052 14.285 1.00 79.31 91 ILE A CA 1
ATOM 706 C C . ILE A 1 91 ? -3.509 -7.182 13.553 1.00 79.31 91 ILE A C 1
ATOM 708 O O . ILE A 1 91 ? -3.163 -7.024 12.385 1.00 79.31 91 ILE A O 1
ATOM 712 N N . LEU A 1 92 ? -3.302 -8.330 14.202 1.00 76.19 92 LEU A N 1
ATOM 713 C CA . LEU A 1 92 ? -2.658 -9.501 13.595 1.00 76.19 92 LEU A CA 1
ATOM 714 C C . LEU A 1 92 ? -3.501 -10.097 12.460 1.00 76.19 92 LEU A C 1
ATOM 716 O O . LEU A 1 92 ? -2.974 -10.461 11.410 1.00 76.19 92 LEU A O 1
ATOM 720 N N . ASN A 1 93 ? -4.822 -10.150 12.630 1.00 77.25 93 ASN A N 1
ATOM 721 C CA . ASN A 1 93 ? -5.728 -10.586 11.569 1.00 77.25 93 ASN A CA 1
ATOM 722 C C . ASN A 1 93 ? -5.711 -9.620 10.377 1.00 77.25 93 ASN A C 1
ATOM 724 O O . ASN A 1 93 ? -5.746 -10.062 9.228 1.00 77.25 93 ASN A O 1
ATOM 728 N N . PHE A 1 94 ? -5.629 -8.313 10.634 1.00 76.69 94 PHE A N 1
ATOM 729 C CA . PHE A 1 94 ? -5.498 -7.297 9.593 1.00 76.69 94 PHE A CA 1
ATOM 730 C C . PHE A 1 94 ? -4.159 -7.414 8.842 1.00 76.69 94 PHE A C 1
ATOM 732 O O . PHE A 1 94 ? -4.148 -7.472 7.611 1.00 76.69 94 PHE A O 1
ATOM 739 N N . SER A 1 95 ? -3.033 -7.535 9.553 1.00 73.94 95 SER A N 1
ATOM 740 C CA . SER A 1 95 ? -1.703 -7.658 8.934 1.00 73.94 95 SER A CA 1
ATOM 741 C C . SER A 1 95 ? -1.538 -8.956 8.135 1.00 73.94 95 SER A C 1
ATOM 743 O O . SER A 1 95 ? -0.949 -8.949 7.051 1.00 73.94 95 SER A O 1
ATOM 745 N N . SER A 1 96 ? -2.116 -10.061 8.612 1.00 73.31 96 SER A N 1
ATOM 746 C CA . SER A 1 96 ? -2.146 -11.341 7.898 1.00 73.31 96 SER A CA 1
ATOM 747 C C . SER A 1 96 ? -2.917 -11.242 6.573 1.00 73.31 96 SER A C 1
ATOM 749 O O . SER A 1 96 ? -2.446 -11.702 5.526 1.00 73.31 96 SER A O 1
ATOM 751 N N . ARG A 1 97 ? -4.065 -10.551 6.574 1.00 68.44 97 ARG A N 1
ATOM 752 C CA . ARG A 1 97 ? -4.863 -10.309 5.358 1.00 68.44 97 ARG A CA 1
ATOM 753 C C . ARG A 1 97 ? -4.135 -9.407 4.367 1.00 68.44 97 ARG A C 1
ATOM 755 O O . ARG A 1 97 ? -4.081 -9.739 3.186 1.00 68.44 97 ARG A O 1
ATOM 762 N N . TYR A 1 98 ? -3.502 -8.340 4.851 1.00 66.50 98 TYR A N 1
ATOM 763 C CA . TYR A 1 98 ? -2.673 -7.452 4.033 1.00 66.50 98 TYR A CA 1
ATOM 764 C C . TYR A 1 98 ? -1.485 -8.189 3.389 1.00 66.50 98 TYR A C 1
ATOM 766 O O . TYR A 1 98 ? -1.156 -7.997 2.216 1.00 66.50 98 TYR A O 1
ATOM 774 N N . THR A 1 99 ? -0.844 -9.089 4.134 1.00 61.44 99 THR A N 1
ATOM 775 C CA . THR A 1 99 ? 0.269 -9.897 3.613 1.00 61.44 99 THR A CA 1
ATOM 776 C C . THR A 1 99 ? -0.223 -10.908 2.574 1.00 61.44 99 THR A C 1
ATOM 778 O O . THR A 1 99 ? 0.399 -11.071 1.527 1.00 61.44 99 THR A O 1
ATOM 781 N N . SER A 1 100 ? -1.395 -11.509 2.793 1.00 58.19 100 SER A N 1
ATOM 782 C CA . SER A 1 100 ? -2.025 -12.442 1.848 1.00 58.19 100 SER A CA 1
ATOM 783 C C . SER A 1 100 ? -2.397 -11.775 0.519 1.00 58.19 100 SER A C 1
ATOM 785 O O . SER A 1 100 ? -2.209 -12.368 -0.544 1.00 58.19 100 SER A O 1
ATOM 787 N N . THR A 1 101 ? -2.856 -10.518 0.544 1.00 58.56 101 THR A N 1
ATOM 788 C CA . THR A 1 101 ? -3.098 -9.748 -0.688 1.00 58.56 101 THR A CA 1
ATOM 789 C C . THR A 1 101 ? -1.807 -9.431 -1.441 1.00 58.56 101 THR A C 1
ATOM 791 O O . THR A 1 101 ? -1.795 -9.495 -2.667 1.00 58.56 101 THR A O 1
ATOM 794 N N . ASN A 1 102 ? -0.703 -9.181 -0.729 1.00 56.53 102 ASN A N 1
ATOM 795 C CA . ASN A 1 102 ? 0.619 -8.994 -1.337 1.00 56.53 102 ASN A CA 1
ATOM 796 C C . ASN A 1 102 ? 1.205 -10.298 -1.902 1.00 56.53 102 ASN A C 1
ATOM 798 O O . ASN A 1 102 ? 1.940 -10.274 -2.887 1.00 56.53 102 ASN A O 1
ATOM 802 N N . MET A 1 103 ? 0.862 -11.447 -1.314 1.00 48.34 103 MET A N 1
ATOM 803 C CA . MET A 1 103 ? 1.336 -12.766 -1.746 1.00 48.34 103 MET A CA 1
ATOM 804 C C . MET A 1 103 ? 0.643 -13.263 -3.025 1.00 48.34 103 MET A C 1
ATOM 806 O O . MET A 1 103 ? 1.180 -14.120 -3.730 1.00 48.34 103 MET A O 1
ATOM 810 N N . ASN A 1 104 ? -0.486 -12.654 -3.402 1.00 51.16 104 ASN A N 1
ATOM 811 C CA . ASN A 1 104 ? -1.168 -12.880 -4.678 1.00 51.16 104 ASN A CA 1
ATOM 812 C C . ASN A 1 104 ? -0.487 -12.155 -5.866 1.00 51.16 104 ASN A C 1
ATOM 814 O O . ASN A 1 104 ? -1.134 -11.770 -6.837 1.00 51.16 104 ASN A O 1
ATOM 818 N N . ARG A 1 105 ? 0.842 -11.983 -5.802 1.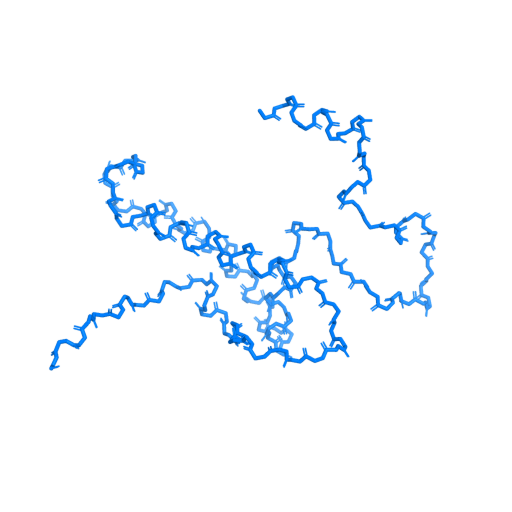00 52.62 105 ARG A N 1
ATOM 819 C CA . ARG A 1 105 ? 1.723 -11.415 -6.845 1.00 52.62 105 ARG A CA 1
ATOM 820 C C . ARG A 1 105 ? 1.926 -12.374 -8.035 1.00 52.62 105 ARG A C 1
ATOM 822 O O . ARG A 1 105 ? 2.783 -12.121 -8.877 1.00 52.62 105 ARG A O 1
ATOM 829 N N . ARG A 1 106 ? 1.203 -13.504 -8.088 1.00 50.75 106 ARG A N 1
ATOM 830 C CA . ARG A 1 106 ? 1.365 -14.553 -9.108 1.00 50.75 106 ARG A CA 1
ATOM 831 C C . ARG A 1 106 ? 0.423 -14.324 -10.295 1.00 50.75 106 ARG A C 1
ATOM 833 O O . ARG A 1 106 ? -0.702 -13.866 -10.135 1.00 50.75 106 ARG A O 1
ATOM 840 N N . ASN A 1 107 ? 0.943 -14.635 -11.482 1.00 44.59 107 ASN A N 1
ATOM 841 C CA . ASN A 1 107 ? 0.403 -14.359 -12.815 1.00 44.59 107 ASN A CA 1
ATOM 842 C C . ASN A 1 107 ? -1.129 -14.412 -12.945 1.00 44.59 107 ASN A C 1
ATOM 844 O O . ASN A 1 107 ? -1.770 -15.411 -12.635 1.00 44.59 107 ASN A O 1
ATOM 848 N N . THR A 1 108 ? -1.688 -13.358 -13.546 1.00 51.00 108 THR A N 1
ATOM 849 C CA . THR A 1 108 ? -3.113 -13.197 -13.896 1.00 51.00 108 THR A CA 1
ATOM 850 C C . THR A 1 108 ? -3.664 -14.275 -14.852 1.00 51.00 108 THR A C 1
ATOM 852 O O . THR A 1 108 ? -4.868 -14.317 -15.077 1.00 51.00 108 THR A O 1
ATOM 855 N N . SER A 1 109 ? -2.835 -15.155 -15.419 1.00 43.59 109 SER A N 1
ATOM 856 C CA . SER A 1 109 ? -3.200 -15.970 -16.585 1.00 43.59 109 SER A CA 1
ATOM 857 C C . SER A 1 109 ? -3.324 -17.485 -16.376 1.00 43.59 109 SER A C 1
ATOM 859 O O . SER A 1 109 ? -3.620 -18.171 -17.350 1.00 43.59 109 SER A O 1
ATOM 861 N N . ARG A 1 110 ? -3.177 -18.060 -15.171 1.00 36.00 110 ARG A N 1
ATOM 862 C CA . ARG A 1 110 ? -3.443 -19.506 -14.990 1.00 36.00 110 ARG A CA 1
ATOM 863 C C . ARG A 1 110 ? -4.194 -19.841 -13.703 1.00 36.00 110 ARG A C 1
ATOM 865 O O . ARG A 1 110 ? -3.668 -19.685 -12.609 1.00 36.00 110 ARG A O 1
ATOM 872 N N . THR A 1 111 ? -5.405 -20.366 -13.914 1.00 33.16 111 THR A N 1
ATOM 873 C CA . THR A 1 111 ? -6.197 -21.244 -13.034 1.00 33.16 111 THR A CA 1
ATOM 874 C C . THR A 1 111 ? -6.526 -20.707 -11.643 1.00 33.16 111 THR A C 1
ATOM 876 O O . THR A 1 111 ? -5.688 -20.650 -10.747 1.00 33.16 111 THR A O 1
ATOM 879 N N . SER A 1 112 ? -7.809 -20.398 -11.444 1.00 35.53 112 SER A N 1
ATOM 880 C CA . SER A 1 112 ? -8.433 -20.292 -10.130 1.00 35.53 112 SER A CA 1
ATOM 881 C C . SER A 1 112 ? -8.319 -21.632 -9.402 1.00 35.53 112 SER A C 1
ATOM 883 O O . SER A 1 112 ? -9.189 -22.493 -9.513 1.00 35.53 112 SER A O 1
ATOM 885 N N . VAL A 1 113 ? -7.253 -21.812 -8.627 1.00 35.41 113 VAL A N 1
ATOM 886 C CA . VAL A 1 113 ? -7.351 -22.671 -7.449 1.00 35.41 113 VAL A CA 1
ATOM 887 C C . VAL A 1 113 ? -8.465 -22.056 -6.605 1.00 35.41 113 VAL A C 1
ATOM 889 O O . VAL A 1 113 ? -8.437 -20.845 -6.375 1.00 35.41 113 VAL A O 1
ATOM 892 N N . HIS A 1 114 ? -9.469 -22.856 -6.238 1.00 34.34 114 HIS A N 1
ATOM 893 C CA . HIS A 1 114 ? -10.587 -22.482 -5.368 1.00 34.34 114 HIS A CA 1
ATOM 894 C C . HIS A 1 114 ? -10.064 -22.006 -4.003 1.00 34.34 114 HIS A C 1
ATOM 896 O O . HIS A 1 114 ? -10.097 -22.709 -3.002 1.00 34.34 114 HIS A O 1
ATOM 902 N N . TYR A 1 115 ? -9.557 -20.784 -3.976 1.00 33.28 115 TYR A N 1
ATOM 903 C CA . TYR A 1 115 ? -9.383 -19.968 -2.799 1.00 33.28 115 TYR A CA 1
ATOM 904 C C . TYR A 1 115 ? -10.498 -18.944 -2.856 1.00 33.28 115 TYR A C 1
ATOM 906 O O . TYR A 1 115 ? -10.706 -18.304 -3.890 1.00 33.28 115 TYR A O 1
ATOM 914 N N . HIS A 1 116 ? -11.223 -18.802 -1.749 1.00 37.38 116 HIS A N 1
ATOM 915 C CA . HIS A 1 116 ? -12.163 -17.712 -1.547 1.00 37.38 116 HIS A CA 1
ATOM 916 C C . HIS A 1 116 ? -11.408 -16.409 -1.840 1.00 37.38 116 HIS A C 1
ATOM 918 O O . HIS A 1 116 ? -10.610 -15.944 -1.024 1.00 37.38 116 HIS A O 1
ATOM 924 N N . ARG A 1 117 ? -11.584 -15.853 -3.047 1.00 40.97 117 ARG A N 1
ATOM 925 C CA . ARG A 1 117 ? -11.067 -14.525 -3.360 1.00 40.97 117 ARG A CA 1
ATOM 926 C C . ARG A 1 117 ? -11.626 -13.609 -2.271 1.00 40.97 117 ARG A C 1
ATOM 928 O O . ARG A 1 117 ? -12.833 -13.674 -2.022 1.00 40.97 117 ARG A O 1
ATOM 935 N N . PRO A 1 118 ? -10.817 -12.738 -1.654 1.00 43.62 118 PRO A N 1
ATOM 936 C CA . PRO A 1 118 ? -11.354 -11.558 -1.001 1.00 43.62 118 PRO A CA 1
ATOM 937 C C . PRO A 1 118 ? -11.920 -10.676 -2.120 1.00 43.62 118 PRO A C 1
ATOM 939 O O . PRO A 1 118 ? -11.281 -9.749 -2.600 1.00 43.62 118 PRO A O 1
ATOM 942 N N . SER A 1 119 ? -13.096 -11.037 -2.633 1.00 42.03 119 SER A N 1
ATOM 943 C CA . SER A 1 119 ? -13.773 -10.375 -3.750 1.00 42.03 119 SER A CA 1
ATOM 944 C C . SER A 1 119 ? -14.351 -9.020 -3.350 1.00 42.03 119 SER A C 1
ATOM 946 O O . SER A 1 119 ? -14.949 -8.332 -4.170 1.00 42.03 119 SER A O 1
ATOM 948 N N . SER A 1 120 ? -14.190 -8.626 -2.090 1.00 47.16 120 SER A N 1
ATOM 949 C CA . SER A 1 120 ? -14.762 -7.407 -1.549 1.00 47.16 120 SER A CA 1
ATOM 950 C C . SER A 1 120 ? -13.721 -6.687 -0.708 1.00 47.16 120 SER A C 1
ATOM 952 O O . SER A 1 120 ? -13.186 -7.254 0.245 1.00 47.16 120 SER A O 1
ATOM 954 N N . ILE A 1 121 ? -13.504 -5.408 -1.018 1.00 46.97 121 ILE A N 1
ATOM 955 C CA . ILE A 1 121 ? -12.744 -4.421 -0.222 1.00 46.97 121 ILE A CA 1
ATOM 956 C C . ILE A 1 121 ? -13.116 -4.478 1.266 1.00 46.97 121 ILE A C 1
ATOM 958 O O . ILE A 1 121 ? -12.267 -4.277 2.132 1.00 46.97 121 ILE A O 1
ATOM 962 N N . SER A 1 122 ? -14.366 -4.856 1.553 1.00 39.00 122 SER A N 1
ATOM 963 C CA . SER A 1 122 ? -14.873 -5.188 2.885 1.00 39.00 122 SER A CA 1
ATOM 964 C C . SER A 1 122 ? -13.932 -6.102 3.688 1.00 39.00 122 SER A C 1
ATOM 966 O O . SER A 1 122 ? -13.652 -5.823 4.847 1.00 39.00 122 SER A O 1
ATOM 968 N N . THR A 1 123 ? -13.375 -7.144 3.070 1.00 51.69 123 THR A N 1
ATOM 969 C CA . THR A 1 123 ? -12.527 -8.138 3.754 1.00 51.69 123 THR A CA 1
ATOM 970 C C . THR A 1 123 ? -11.106 -7.663 4.055 1.00 51.69 123 THR A C 1
ATOM 972 O O . THR A 1 123 ? -10.394 -8.328 4.809 1.00 51.69 123 THR A O 1
ATOM 975 N N . LEU A 1 124 ? -10.699 -6.535 3.468 1.00 52.50 124 LEU A N 1
ATOM 976 C CA . LEU A 1 124 ? -9.392 -5.904 3.650 1.00 52.50 124 LEU A CA 1
ATOM 977 C C . LEU A 1 124 ? -9.438 -4.855 4.770 1.00 52.50 124 LEU A C 1
ATOM 979 O O . LEU A 1 124 ? -8.461 -4.707 5.492 1.00 52.50 124 LEU A O 1
ATOM 983 N N . PHE A 1 125 ? -10.576 -4.170 4.938 1.00 46.31 125 PHE A N 1
ATOM 984 C CA . PHE A 1 125 ? -10.714 -3.031 5.854 1.00 46.31 125 PHE A CA 1
ATOM 985 C C . PHE A 1 125 ? -11.618 -3.270 7.064 1.00 46.31 125 PHE A C 1
ATOM 987 O O . PHE A 1 125 ? -11.470 -2.562 8.058 1.00 46.31 125 PHE A O 1
ATOM 994 N N . PHE A 1 126 ? -12.530 -4.246 7.025 1.00 40.22 126 PHE A N 1
ATOM 995 C CA . PHE A 1 126 ? -13.476 -4.477 8.116 1.00 40.22 126 PHE A CA 1
ATOM 996 C C . PHE A 1 126 ? -13.197 -5.805 8.829 1.00 40.22 126 PHE A C 1
ATOM 998 O O . PHE A 1 126 ? -12.962 -6.825 8.172 1.00 40.22 126 PHE A O 1
ATOM 1005 N N . PRO A 1 127 ? -13.234 -5.832 10.174 1.00 36.50 127 PRO A N 1
ATOM 1006 C CA . PRO A 1 127 ? -13.222 -7.086 10.908 1.00 36.50 127 PRO A CA 1
ATOM 1007 C C . PRO A 1 127 ? -14.477 -7.886 10.540 1.00 36.50 127 PRO A C 1
ATOM 1009 O O . PRO A 1 127 ? -15.585 -7.350 10.544 1.00 36.50 127 PRO A O 1
ATOM 1012 N N . ILE A 1 128 ? -14.313 -9.175 10.228 1.00 36.62 128 ILE A N 1
ATOM 1013 C CA . ILE A 1 128 ? -15.455 -10.092 10.133 1.00 36.62 128 ILE A CA 1
ATOM 1014 C C . ILE A 1 128 ? -16.121 -10.090 11.519 1.00 36.62 128 ILE A C 1
ATOM 1016 O O . ILE A 1 128 ? -15.402 -10.296 12.505 1.00 36.62 128 ILE A O 1
ATOM 1020 N N . PRO A 1 129 ? -17.440 -9.843 11.642 1.00 33.41 129 PRO A N 1
ATOM 1021 C CA . PRO A 1 129 ? -18.116 -10.001 12.919 1.00 33.41 129 PRO A CA 1
ATOM 1022 C C . PRO A 1 129 ? -17.889 -11.439 13.378 1.00 33.41 129 PRO A C 1
ATOM 1024 O O . PRO A 1 129 ? -18.209 -12.380 12.654 1.00 33.41 129 PRO A O 1
ATOM 1027 N N . SER A 1 130 ? -17.254 -11.589 14.542 1.00 35.03 130 SER A N 1
ATOM 1028 C CA . SER A 1 130 ? -16.944 -12.885 15.140 1.00 35.03 130 SER A CA 1
ATOM 1029 C C . SER A 1 130 ? -18.210 -13.735 15.124 1.00 35.03 130 SER A C 1
ATOM 1031 O O . SER A 1 130 ? -19.190 -13.385 15.788 1.00 35.03 130 SER A O 1
ATOM 1033 N N . ALA A 1 131 ? -18.223 -14.796 14.313 1.00 37.19 131 ALA A N 1
ATOM 1034 C CA . ALA A 1 131 ? -19.322 -15.741 14.299 1.00 37.19 131 ALA A CA 1
ATOM 1035 C C . ALA A 1 131 ? -19.402 -16.329 15.709 1.00 37.19 131 ALA A C 1
ATOM 1037 O O . ALA A 1 131 ? -18.524 -17.082 16.130 1.00 37.19 131 ALA A O 1
ATOM 1038 N N . LYS A 1 132 ? -20.417 -15.916 16.477 1.00 35.00 132 LYS A N 1
ATOM 1039 C CA . LYS A 1 132 ? -20.764 -16.607 17.717 1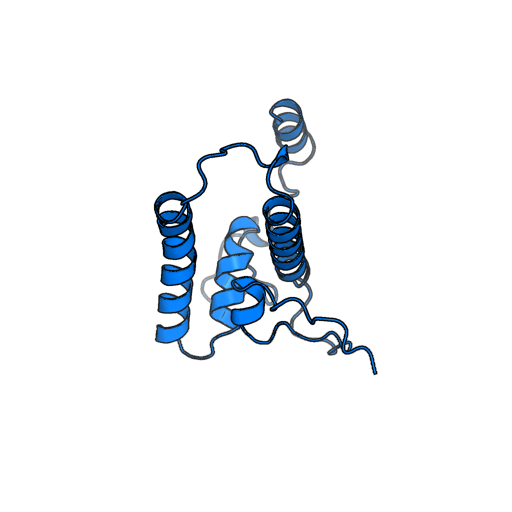.00 35.00 132 LYS A CA 1
ATOM 1040 C C . LYS A 1 132 ? -21.008 -18.074 17.348 1.00 35.00 132 LYS A C 1
ATOM 1042 O O . LYS A 1 132 ? -21.669 -18.311 16.334 1.00 35.00 132 LYS A O 1
ATOM 1047 N N . PRO A 1 133 ? -20.500 -19.043 18.124 1.00 33.75 133 PRO A N 1
ATOM 1048 C CA . PRO A 1 133 ? -20.872 -20.428 17.906 1.00 33.75 133 PRO A CA 1
ATOM 1049 C C . PRO A 1 133 ? -22.387 -20.521 18.104 1.00 33.75 133 PRO A C 1
ATOM 1051 O O . PRO A 1 133 ? -22.899 -20.205 19.179 1.00 33.75 133 PRO A O 1
ATOM 1054 N N . LEU A 1 134 ? -23.106 -20.883 17.042 1.00 42.91 134 LEU A N 1
ATOM 1055 C CA . LEU A 1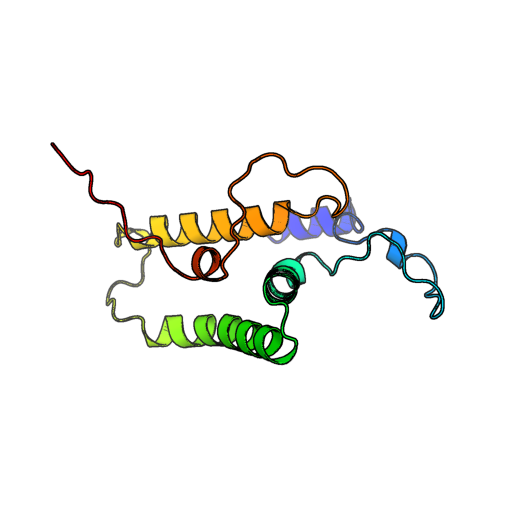 134 ? -24.473 -21.367 17.160 1.00 42.91 134 LEU A CA 1
ATOM 1056 C C . LEU A 1 134 ? -24.360 -22.726 17.846 1.00 42.91 134 LEU A C 1
ATOM 1058 O O . LEU A 1 134 ? -24.070 -23.731 17.207 1.00 42.91 134 LEU A O 1
ATOM 1062 N N . VAL A 1 135 ? -24.474 -22.709 19.171 1.00 45.69 135 VAL A N 1
ATOM 1063 C CA . VAL A 1 135 ? -24.761 -23.908 19.950 1.00 45.69 135 VAL A CA 1
ATOM 1064 C C . VAL A 1 135 ? -26.205 -24.283 19.632 1.00 45.69 135 VAL A C 1
ATOM 1066 O O . VAL A 1 135 ? -27.111 -23.478 19.857 1.00 45.69 135 VAL A O 1
ATOM 1069 N N . GLY A 1 136 ? -26.382 -25.476 19.077 1.00 45.94 136 GLY A N 1
ATOM 1070 C CA . GLY A 1 136 ? -27.646 -26.170 18.868 1.00 45.94 136 GLY A CA 1
ATOM 1071 C C . GLY A 1 136 ? -27.374 -27.660 18.912 1.00 45.94 136 GLY A C 1
ATOM 1072 O O . GLY A 1 136 ? -26.388 -28.067 18.257 1.00 45.94 136 GLY A O 1
#

pLDDT: mean 70.86, std 18.32, range [33.16, 93.06]

Foldseek 3Di:
DVVVVVCCCPVPVCPQPDPVVVDPDDPVDDDPLDDDGLVCLVLVLLQVLDPDPVNSVVVSVVVVVVVVVVVVPPPDPDPDPVPPVPPVVVVVLLVVVVVVSSVPSDDPPDDPPPDPPPSDPCSNPPDDPPPDPPDD

Secondary structure (DSSP, 8-state):
-HHHHHHHHHH-TTTTS-GGGGSPP-TT---TT----GGGHHHHHHHHH-S-HHHHHHHHHHHHHHHHHHHHT---S---GGG-TTHHHHHHHHHHHHHHHHH--S-TTS---S-----STHHHHSPPP-------